Protein AF-A0A3N7Z4L3-F1 (afdb_monomer_lite)

Structure (mmCIF, N/CA/C/O backbone):
data_AF-A0A3N7Z4L3-F1
#
_entry.id   AF-A0A3N7Z4L3-F1
#
loop_
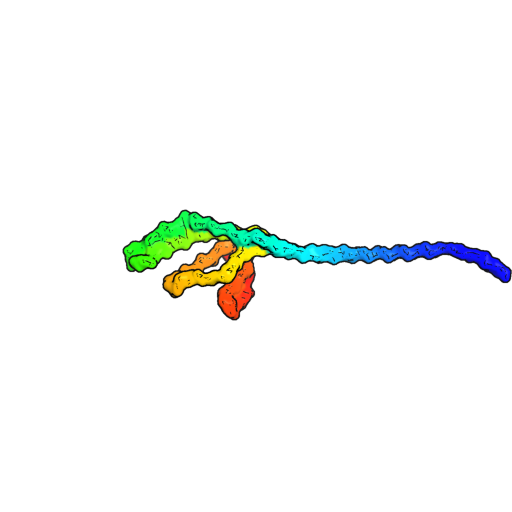_atom_site.group_PDB
_atom_site.id
_atom_site.type_symbol
_atom_site.label_atom_id
_atom_site.label_alt_id
_atom_site.label_comp_id
_atom_site.label_asym_id
_atom_site.label_entity_id
_atom_site.label_seq_id
_atom_site.pdbx_PDB_ins_code
_atom_site.Cartn_x
_atom_site.Cartn_y
_atom_site.Cartn_z
_atom_site.occupancy
_atom_site.B_iso_or_equiv
_atom_site.auth_seq_id
_atom_site.auth_comp_id
_atom_site.auth_asym_id
_atom_site.auth_atom_id
_atom_site.pdbx_PDB_model_num
ATOM 1 N N . MET A 1 1 ? 40.939 -45.013 -60.092 1.00 38.25 1 MET A N 1
ATOM 2 C CA . MET A 1 1 ? 42.062 -44.063 -59.985 1.00 38.25 1 MET A CA 1
ATOM 3 C C . MET A 1 1 ? 41.586 -42.854 -59.200 1.00 38.25 1 MET A C 1
ATOM 5 O O . MET A 1 1 ? 40.584 -42.266 -59.572 1.00 38.25 1 MET A O 1
ATOM 9 N N . ASN A 1 2 ? 42.318 -42.556 -58.128 1.00 39.81 2 ASN A N 1
ATOM 10 C CA . ASN A 1 2 ? 42.433 -41.274 -57.427 1.00 39.81 2 ASN A CA 1
ATOM 11 C C . ASN A 1 2 ? 41.268 -40.820 -56.530 1.00 39.81 2 ASN A C 1
ATOM 13 O O . ASN A 1 2 ? 40.384 -40.068 -56.920 1.00 39.81 2 ASN A O 1
ATOM 17 N N . VAL A 1 3 ? 41.390 -41.217 -55.261 1.00 53.84 3 VAL A N 1
ATOM 18 C CA . VAL A 1 3 ? 40.914 -40.479 -54.084 1.00 53.84 3 VAL A CA 1
ATOM 19 C C . VAL A 1 3 ? 41.697 -39.167 -53.917 1.00 53.84 3 VAL A C 1
ATOM 21 O O . VAL A 1 3 ? 42.904 -39.163 -54.157 1.00 53.84 3 VAL A O 1
ATOM 24 N N . ARG A 1 4 ? 41.049 -38.091 -53.441 1.00 53.91 4 ARG A N 1
ATOM 25 C CA . ARG A 1 4 ? 41.580 -37.163 -52.415 1.00 53.91 4 ARG A CA 1
ATOM 26 C C . ARG A 1 4 ? 40.485 -36.199 -51.894 1.00 53.91 4 ARG A C 1
ATOM 28 O O . ARG A 1 4 ? 39.534 -35.943 -52.624 1.00 53.91 4 ARG A O 1
ATOM 35 N N . PRO A 1 5 ? 40.593 -35.730 -50.632 1.00 60.59 5 PRO A N 1
ATOM 36 C CA . PRO A 1 5 ? 39.465 -35.348 -49.773 1.00 60.59 5 PRO A CA 1
ATOM 37 C C . PRO A 1 5 ? 39.456 -33.839 -49.420 1.00 60.59 5 PRO A C 1
ATOM 39 O O . PRO A 1 5 ? 40.118 -33.048 -50.085 1.00 60.59 5 PRO A O 1
ATOM 42 N N . ILE A 1 6 ? 38.821 -33.511 -48.282 1.00 55.94 6 ILE A N 1
ATOM 43 C CA . ILE A 1 6 ? 38.910 -32.280 -47.462 1.00 55.94 6 ILE A CA 1
ATOM 44 C C . ILE A 1 6 ? 38.028 -31.110 -47.989 1.00 55.94 6 ILE A C 1
ATOM 46 O O . ILE A 1 6 ? 38.016 -30.852 -49.179 1.00 55.94 6 ILE A O 1
ATOM 50 N N . LEU A 1 7 ? 37.207 -30.362 -47.236 1.00 48.09 7 LEU A N 1
ATOM 51 C CA . LEU A 1 7 ? 37.077 -30.043 -45.808 1.00 48.09 7 LEU A CA 1
ATOM 52 C C . LEU A 1 7 ? 35.591 -29.957 -45.411 1.00 48.09 7 LEU A C 1
ATOM 54 O O . LEU A 1 7 ? 34.772 -29.375 -46.117 1.00 48.09 7 LEU A O 1
ATOM 58 N N . ILE A 1 8 ? 35.293 -30.458 -44.214 1.00 52.50 8 ILE A N 1
ATOM 59 C CA . ILE A 1 8 ? 34.087 -30.163 -43.438 1.00 52.50 8 ILE A CA 1
ATOM 60 C C . ILE A 1 8 ? 34.198 -28.720 -42.925 1.00 52.50 8 ILE A C 1
ATOM 62 O O . ILE A 1 8 ? 35.179 -28.385 -42.266 1.00 52.50 8 ILE A O 1
ATOM 66 N N . ALA A 1 9 ? 33.185 -27.891 -43.170 1.00 48.50 9 ALA A N 1
ATOM 67 C CA . ALA A 1 9 ? 32.989 -26.628 -42.462 1.00 48.50 9 ALA A CA 1
ATOM 68 C C . ALA A 1 9 ? 31.532 -26.553 -41.989 1.00 48.50 9 ALA A C 1
ATOM 70 O O . ALA A 1 9 ? 30.662 -25.999 -42.654 1.00 48.50 9 ALA A O 1
ATOM 71 N N . VAL A 1 10 ? 31.259 -27.176 -40.842 1.00 53.06 10 VAL A N 1
ATOM 72 C CA . VAL A 1 10 ? 30.006 -26.991 -40.103 1.00 53.06 10 VAL A CA 1
ATOM 73 C C . VAL A 1 10 ? 30.152 -25.703 -39.299 1.00 53.06 10 VAL A C 1
ATOM 75 O O . VAL A 1 10 ? 30.815 -25.688 -38.268 1.00 53.06 10 VAL A O 1
ATOM 78 N N . PHE A 1 11 ? 29.543 -24.618 -39.771 1.00 46.09 11 PHE A N 1
ATOM 79 C CA . PHE A 1 11 ? 29.284 -23.436 -38.950 1.00 46.09 11 PHE A CA 1
ATOM 80 C C . PHE A 1 11 ? 27.845 -23.515 -38.439 1.00 46.09 11 PHE A C 1
ATOM 82 O O . PHE A 1 11 ? 26.919 -22.984 -39.044 1.00 46.09 11 PHE A O 1
ATOM 89 N N . ALA A 1 12 ? 27.650 -24.219 -37.324 1.00 51.06 12 ALA A N 1
ATOM 90 C CA . ALA A 1 12 ? 26.414 -24.143 -36.556 1.00 51.06 12 ALA A CA 1
ATOM 91 C C . ALA A 1 12 ? 26.514 -22.942 -35.605 1.00 51.06 12 ALA A C 1
ATOM 93 O O . ALA A 1 12 ? 27.120 -23.032 -34.540 1.00 51.06 12 AL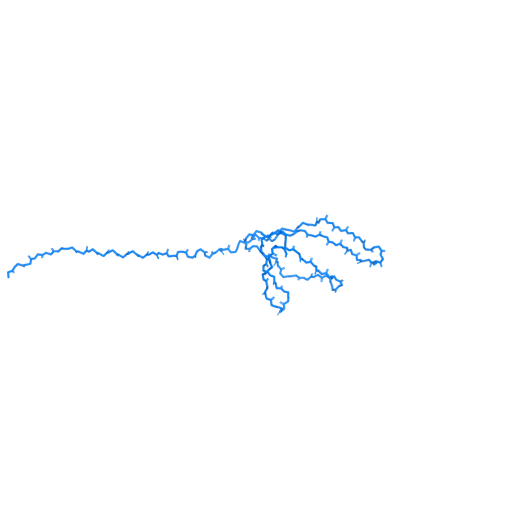A A O 1
ATOM 94 N N . THR A 1 13 ? 25.964 -21.795 -36.000 1.00 56.84 13 THR A N 1
ATOM 95 C CA . THR A 1 13 ? 25.787 -20.644 -35.102 1.00 56.84 13 THR A CA 1
ATOM 96 C C . THR A 1 13 ? 24.412 -20.749 -34.449 1.00 56.84 13 THR A C 1
ATOM 98 O O . THR A 1 13 ? 23.426 -20.197 -34.927 1.00 56.84 13 THR A O 1
ATOM 101 N N . SER A 1 14 ? 24.328 -21.501 -33.354 1.00 53.50 14 SER A N 1
ATOM 102 C CA . SER A 1 14 ? 23.147 -21.497 -32.489 1.00 53.50 14 SER A CA 1
ATOM 103 C C . SER A 1 14 ? 23.208 -20.261 -31.592 1.00 53.50 14 SER A C 1
ATOM 105 O O . SER A 1 14 ? 23.912 -20.255 -30.585 1.00 53.50 14 SER A O 1
ATOM 107 N N . ALA A 1 15 ? 22.498 -19.194 -31.963 1.00 56.53 15 ALA A N 1
ATOM 108 C CA . ALA A 1 15 ? 22.274 -18.055 -31.080 1.00 56.53 15 ALA A CA 1
ATOM 109 C C . ALA A 1 15 ? 21.310 -18.481 -29.961 1.00 56.53 15 ALA A C 1
ATOM 111 O O . ALA A 1 15 ? 20.106 -18.611 -30.172 1.00 56.53 15 ALA A O 1
ATOM 112 N N . ILE A 1 16 ? 21.851 -18.744 -28.773 1.00 58.75 16 ILE A N 1
ATOM 113 C CA . ILE A 1 16 ? 21.055 -18.990 -27.570 1.00 58.75 16 ILE A CA 1
ATOM 114 C C . ILE A 1 16 ? 20.489 -17.637 -27.128 1.00 58.75 16 ILE A C 1
ATOM 116 O O . ILE A 1 16 ? 21.200 -16.819 -26.547 1.00 58.75 16 ILE A O 1
ATOM 120 N N . PHE A 1 17 ? 19.209 -17.386 -27.410 1.00 54.19 17 PHE A N 1
ATOM 121 C CA . PHE A 1 17 ? 18.454 -16.340 -26.725 1.00 54.19 17 PHE A CA 1
ATOM 122 C C . PHE A 1 17 ? 18.265 -16.779 -25.269 1.00 54.19 17 PHE A C 1
ATOM 124 O O . PHE A 1 17 ? 17.367 -17.557 -24.950 1.00 54.19 17 PHE A O 1
ATOM 131 N N . ALA A 1 18 ? 19.135 -16.305 -24.379 1.00 51.28 18 ALA A N 1
ATOM 132 C CA . ALA A 1 18 ? 18.892 -16.379 -22.949 1.00 51.28 18 ALA A CA 1
ATOM 133 C C . ALA A 1 18 ? 17.764 -15.394 -22.613 1.00 51.28 18 ALA A C 1
ATOM 135 O O . ALA A 1 18 ? 17.992 -14.195 -22.463 1.00 51.28 18 ALA A O 1
ATOM 136 N N . ILE A 1 19 ? 16.530 -15.892 -22.519 1.00 58.72 19 ILE A N 1
ATOM 137 C CA . ILE A 1 19 ? 15.471 -15.185 -21.799 1.00 58.72 19 ILE A CA 1
ATOM 138 C C . ILE A 1 19 ? 15.898 -15.238 -20.335 1.00 58.72 19 ILE A C 1
ATOM 140 O O . ILE A 1 19 ? 15.751 -16.263 -19.672 1.00 58.72 19 ILE A O 1
ATOM 144 N N . ALA A 1 20 ? 16.500 -14.155 -19.849 1.00 57.31 20 ALA A N 1
ATOM 145 C CA . ALA A 1 20 ? 16.671 -13.948 -18.425 1.00 57.31 20 ALA A CA 1
ATOM 146 C C . ALA A 1 20 ? 15.265 -13.823 -17.827 1.00 57.31 20 ALA A C 1
ATOM 148 O O . ALA A 1 20 ? 14.664 -12.752 -17.841 1.00 57.31 20 ALA A O 1
ATOM 149 N N . GLY A 1 21 ? 14.709 -14.940 -17.356 1.00 52.38 21 GLY A N 1
ATOM 150 C CA . GLY A 1 21 ? 13.618 -14.889 -16.398 1.00 52.38 21 GLY A CA 1
ATOM 151 C C . GLY A 1 21 ? 14.158 -14.129 -15.199 1.00 52.38 21 GLY A C 1
ATOM 152 O O . GLY A 1 21 ? 15.070 -14.618 -14.533 1.00 52.38 21 GLY A O 1
ATOM 153 N N . ALA A 1 22 ? 13.678 -12.903 -14.992 1.00 56.16 22 ALA A N 1
ATOM 154 C CA . ALA A 1 22 ? 13.992 -12.150 -13.795 1.00 56.16 22 ALA A CA 1
ATOM 155 C C . ALA A 1 22 ? 13.578 -13.027 -12.612 1.00 56.16 22 ALA A C 1
ATOM 157 O O . ALA A 1 22 ? 12.391 -13.284 -12.413 1.00 56.16 22 ALA A O 1
ATOM 158 N N . ALA A 1 23 ? 14.561 -13.557 -11.885 1.00 52.75 23 ALA A N 1
ATOM 159 C CA . ALA A 1 23 ? 14.305 -14.161 -10.595 1.00 52.75 23 ALA A CA 1
ATOM 160 C C . ALA A 1 23 ? 13.608 -13.079 -9.768 1.00 52.75 23 ALA A C 1
ATOM 162 O O . ALA A 1 23 ? 14.195 -12.017 -9.547 1.00 52.75 23 ALA A O 1
ATOM 163 N N . ALA A 1 24 ? 12.341 -13.303 -9.411 1.00 54.59 24 ALA A N 1
ATOM 164 C CA . ALA A 1 24 ? 11.629 -12.429 -8.495 1.00 54.59 24 ALA A CA 1
ATOM 165 C C . ALA A 1 24 ? 12.478 -12.360 -7.225 1.00 54.59 24 ALA A C 1
ATOM 167 O O . ALA A 1 24 ? 12.692 -13.369 -6.553 1.00 54.59 24 ALA A O 1
ATOM 168 N N . SER A 1 25 ? 13.085 -11.199 -7.001 1.00 51.31 25 SER A N 1
ATOM 169 C CA . SER A 1 25 ? 13.922 -10.954 -5.840 1.00 51.31 25 SER A CA 1
ATOM 170 C C . SER A 1 25 ? 13.082 -11.207 -4.589 1.00 51.31 25 SER A C 1
ATOM 172 O O . SER A 1 25 ? 11.979 -10.679 -4.491 1.00 51.31 25 SER A O 1
ATOM 174 N N . GLU A 1 26 ? 13.609 -11.944 -3.606 1.00 57.22 26 GLU A N 1
ATOM 175 C CA . GLU A 1 26 ? 13.026 -12.054 -2.253 1.00 57.22 26 GLU A CA 1
ATOM 176 C C . GLU A 1 26 ? 13.021 -10.712 -1.486 1.00 57.22 26 GLU A C 1
ATOM 178 O O . GLU A 1 26 ? 12.790 -10.667 -0.278 1.00 57.22 26 GLU A O 1
ATOM 183 N N . ALA A 1 27 ? 13.306 -9.593 -2.155 1.00 65.81 27 ALA A N 1
ATOM 184 C CA . ALA A 1 27 ? 13.107 -8.278 -1.584 1.00 65.81 27 ALA A CA 1
ATOM 185 C C . ALA A 1 27 ? 11.604 -8.064 -1.363 1.00 65.81 27 ALA A C 1
ATOM 187 O O . ALA A 1 27 ? 10.837 -7.935 -2.313 1.00 65.81 27 ALA A O 1
ATOM 188 N N . GLY A 1 28 ? 11.184 -8.050 -0.100 1.00 86.25 28 GLY A N 1
ATOM 189 C CA . GLY A 1 28 ? 9.843 -7.619 0.274 1.00 86.25 28 GLY A CA 1
ATOM 190 C C . GLY A 1 28 ? 9.619 -6.138 -0.035 1.00 86.25 28 GLY A C 1
ATOM 191 O O . GLY A 1 28 ? 10.553 -5.379 -0.303 1.00 86.25 28 GLY A O 1
ATOM 192 N N . GLU A 1 29 ? 8.359 -5.729 0.025 1.00 95.31 29 GLU A N 1
ATOM 193 C CA . GLU A 1 29 ? 7.992 -4.315 0.035 1.00 95.31 29 GLU A CA 1
ATOM 194 C C . GLU A 1 29 ? 8.642 -3.557 1.207 1.00 95.31 29 GLU A C 1
ATOM 196 O O . GLU A 1 29 ? 8.886 -4.111 2.283 1.00 95.31 29 GLU A O 1
ATOM 201 N N . ILE A 1 30 ? 8.884 -2.262 1.014 1.00 96.25 30 ILE A N 1
ATOM 202 C CA . ILE A 1 30 ? 9.336 -1.346 2.062 1.00 96.25 30 ILE A CA 1
ATOM 203 C C . ILE A 1 30 ? 8.155 -0.452 2.429 1.00 96.25 30 ILE A C 1
ATOM 205 O O . ILE A 1 30 ? 7.698 0.349 1.617 1.00 96.25 30 ILE A O 1
ATOM 209 N N . VAL A 1 31 ? 7.664 -0.577 3.662 1.00 96.62 31 VAL A N 1
ATOM 210 C CA . VAL A 1 31 ? 6.473 0.136 4.147 1.00 96.62 31 VAL A CA 1
ATOM 211 C C . VAL A 1 31 ? 6.881 1.257 5.102 1.00 96.62 31 VAL A C 1
ATOM 213 O O . VAL A 1 31 ? 7.463 1.000 6.157 1.00 96.62 31 VAL A O 1
ATOM 216 N N . LYS A 1 32 ? 6.538 2.504 4.765 1.00 97.75 32 LYS A N 1
ATOM 217 C CA . LYS A 1 32 ? 6.823 3.700 5.568 1.00 97.75 32 LYS A CA 1
ATOM 218 C C . LYS A 1 32 ? 5.527 4.417 5.972 1.00 97.75 32 LYS A C 1
ATOM 220 O O . LYS A 1 32 ? 4.893 5.061 5.134 1.00 97.75 32 LYS A O 1
ATOM 225 N N . PRO A 1 33 ? 5.124 4.367 7.252 1.00 97.00 33 PRO A N 1
ATOM 226 C CA . PRO A 1 33 ? 4.051 5.215 7.762 1.00 97.00 33 PRO A CA 1
ATOM 227 C C . PRO A 1 33 ? 4.451 6.695 7.682 1.00 97.00 33 PRO A C 1
ATOM 229 O O . PRO A 1 33 ? 5.504 7.083 8.186 1.00 97.00 33 PRO A O 1
ATOM 232 N N . ASN A 1 34 ? 3.613 7.519 7.055 1.00 97.25 34 ASN A N 1
ATOM 233 C CA . ASN A 1 34 ? 3.852 8.954 6.881 1.00 97.25 34 ASN A CA 1
ATOM 234 C C . ASN A 1 34 ? 3.081 9.798 7.894 1.00 97.25 34 ASN A C 1
ATOM 236 O O . ASN A 1 34 ? 3.614 10.765 8.435 1.00 97.25 34 ASN A O 1
ATOM 240 N N . SER A 1 35 ? 1.819 9.454 8.140 1.00 97.31 35 SER A N 1
ATOM 241 C CA . SER A 1 35 ? 0.986 10.144 9.119 1.00 97.31 35 SER A CA 1
ATOM 242 C C . SER A 1 35 ? -0.136 9.246 9.623 1.00 97.31 35 SER A C 1
ATOM 244 O O . SER A 1 35 ? -0.622 8.366 8.914 1.00 97.31 35 SER A O 1
ATOM 246 N N . GLU A 1 36 ? -0.563 9.503 10.855 1.00 97.38 36 GLU A N 1
ATOM 247 C CA . GLU A 1 36 ? -1.770 8.940 11.441 1.00 97.38 36 GLU A CA 1
ATOM 248 C C . GLU A 1 36 ? -2.494 10.048 12.206 1.00 97.38 36 GLU A C 1
ATOM 250 O O . GLU A 1 36 ? -1.920 10.695 13.082 1.00 97.38 36 GLU A O 1
ATOM 255 N N . GLN A 1 37 ? -3.758 10.283 11.863 1.00 97.56 37 GLN A N 1
ATOM 256 C CA . GLN A 1 37 ? -4.574 11.312 12.493 1.00 97.56 37 GLN A CA 1
ATOM 257 C C . GLN A 1 37 ? -5.956 10.763 12.833 1.00 97.56 37 GLN A C 1
ATOM 259 O O . GLN A 1 37 ? -6.665 10.258 11.964 1.00 97.56 37 GLN A O 1
ATOM 264 N N . ALA A 1 38 ? -6.369 10.905 14.092 1.00 97.81 38 ALA A N 1
ATOM 265 C CA . ALA A 1 38 ? -7.728 10.577 14.508 1.00 97.81 38 ALA A CA 1
ATOM 266 C C . ALA A 1 38 ? -8.757 11.441 13.761 1.00 97.81 38 ALA A C 1
ATOM 268 O O . ALA A 1 38 ? -8.565 12.646 13.582 1.00 97.81 38 ALA A O 1
ATOM 269 N N . ILE A 1 39 ? -9.871 10.833 13.356 1.00 96.88 39 ILE A N 1
ATOM 270 C CA . ILE A 1 39 ? -10.965 11.551 12.699 1.00 96.88 39 ILE A CA 1
ATOM 271 C C . ILE A 1 39 ? -11.831 12.202 13.794 1.00 96.88 39 ILE A C 1
ATOM 273 O O . ILE A 1 39 ? -12.425 11.473 14.593 1.00 96.88 39 ILE A O 1
ATOM 277 N N . PRO A 1 40 ? -11.941 13.547 13.864 1.00 95.88 40 PRO A N 1
ATOM 278 C CA . PRO A 1 40 ? -12.494 14.233 15.041 1.00 95.88 40 PRO A CA 1
ATOM 279 C C . PRO A 1 40 ? -13.918 13.824 15.436 1.00 95.88 40 PRO A C 1
ATOM 281 O O . PRO A 1 40 ? -14.258 13.803 16.614 1.00 95.88 40 PRO A O 1
ATOM 284 N N . ASN A 1 41 ? -14.755 13.492 14.457 1.00 96.38 41 ASN A N 1
ATOM 285 C CA . ASN A 1 41 ? -16.153 13.112 14.641 1.00 96.38 41 ASN A CA 1
ATOM 286 C C . ASN A 1 41 ? -16.402 11.603 14.471 1.00 96.38 41 ASN A C 1
ATOM 288 O O . ASN A 1 41 ? -17.555 11.192 14.349 1.00 96.38 41 ASN A O 1
ATOM 292 N N . LEU A 1 42 ? -15.349 10.776 14.458 1.00 96.62 42 LEU A N 1
ATOM 293 C CA . LEU A 1 42 ? -15.463 9.327 14.295 1.00 96.62 42 LEU A CA 1
ATOM 294 C C . LEU A 1 42 ? -14.520 8.582 15.262 1.00 96.62 42 LEU A C 1
ATOM 296 O O . LEU A 1 42 ? -13.402 8.213 14.892 1.00 96.62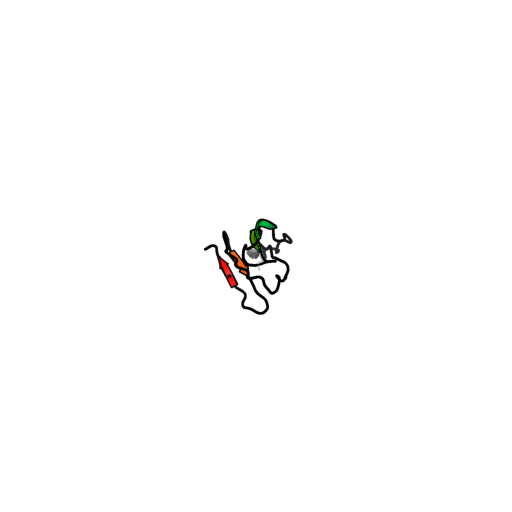 42 LEU A O 1
ATOM 300 N N . PRO A 1 43 ? -14.961 8.350 16.515 1.00 95.25 43 PRO A N 1
ATOM 301 C CA . PRO A 1 43 ? -14.144 7.713 17.544 1.00 95.25 43 PRO A CA 1
ATOM 302 C C . PRO A 1 43 ? -13.618 6.334 17.127 1.00 95.25 43 PRO A C 1
ATOM 304 O O . PRO A 1 43 ? -14.339 5.518 16.551 1.00 95.25 43 PRO A O 1
ATOM 307 N N . GLY A 1 44 ? -12.352 6.057 17.447 1.00 95.62 44 GLY A N 1
ATOM 308 C CA . GLY A 1 44 ? -11.709 4.779 17.124 1.00 95.62 44 GLY A CA 1
ATOM 309 C C . GLY A 1 44 ? -11.398 4.584 15.635 1.00 95.62 44 GLY A C 1
ATOM 310 O O . GLY A 1 44 ? -11.212 3.443 15.200 1.00 95.62 44 GLY A O 1
ATOM 311 N N . LYS A 1 45 ? -11.377 5.668 14.847 1.00 96.94 45 LYS A N 1
ATOM 312 C CA . LYS A 1 45 ? -10.922 5.681 13.452 1.00 96.94 45 LYS A CA 1
ATOM 313 C C . LYS A 1 45 ? -9.860 6.751 13.237 1.00 96.94 45 LYS A C 1
ATOM 315 O O . LYS A 1 45 ? -9.908 7.828 13.835 1.00 96.94 45 LYS A O 1
ATOM 320 N N . SER A 1 46 ? -8.932 6.448 12.342 1.00 96.94 46 SER A N 1
ATOM 321 C CA . SER A 1 46 ? -7.865 7.341 11.915 1.00 96.94 46 SER A CA 1
ATOM 322 C C . SER A 1 46 ? -7.770 7.375 10.391 1.00 96.94 46 SER A C 1
ATOM 324 O O . SER A 1 46 ? -8.114 6.410 9.706 1.00 96.94 46 SER A O 1
ATOM 326 N N . LEU A 1 47 ? -7.324 8.514 9.865 1.00 97.19 47 LEU A N 1
ATOM 327 C CA . LEU A 1 47 ? -6.751 8.610 8.532 1.00 97.19 47 LEU A CA 1
ATOM 328 C C . LEU A 1 47 ? -5.268 8.256 8.658 1.00 97.19 47 LEU A C 1
ATOM 330 O O . LEU A 1 47 ? -4.548 8.905 9.418 1.00 97.19 47 LEU A O 1
ATOM 334 N N . VAL A 1 48 ? -4.830 7.239 7.922 1.00 97.56 48 VAL A N 1
ATOM 335 C CA . VAL A 1 48 ? -3.440 6.777 7.918 1.00 97.56 48 VAL A CA 1
ATOM 336 C C . VAL A 1 48 ? -2.891 6.913 6.505 1.00 97.56 48 VAL A C 1
ATOM 338 O O . VAL A 1 48 ? -3.484 6.389 5.563 1.00 97.56 48 VAL A O 1
ATOM 341 N N . ALA A 1 49 ? -1.768 7.613 6.359 1.00 97.88 49 ALA A N 1
ATOM 342 C CA . ALA A 1 49 ? -1.029 7.692 5.106 1.00 97.88 49 ALA A CA 1
ATOM 343 C C . ALA A 1 49 ? 0.219 6.814 5.195 1.00 97.88 49 ALA A C 1
ATOM 345 O O . ALA A 1 49 ? 1.011 6.936 6.132 1.00 97.88 49 ALA A O 1
ATOM 346 N N . VAL A 1 50 ? 0.406 5.953 4.199 1.00 98.25 50 VAL A N 1
ATOM 347 C CA . VAL A 1 50 ? 1.537 5.029 4.101 1.00 98.25 50 VAL A CA 1
ATOM 348 C C . VAL A 1 50 ? 2.139 5.157 2.710 1.00 98.25 50 VAL A C 1
ATOM 350 O O . VAL A 1 50 ? 1.414 5.210 1.720 1.00 98.25 50 VAL A O 1
ATOM 353 N N . GLU A 1 51 ? 3.461 5.223 2.643 1.00 98.31 51 GLU A N 1
ATOM 354 C CA . GLU A 1 51 ? 4.225 5.075 1.409 1.00 98.31 51 GLU A CA 1
ATOM 355 C C . GLU A 1 51 ? 4.767 3.653 1.345 1.00 98.31 51 GLU A C 1
ATOM 357 O O . GLU A 1 51 ? 5.306 3.147 2.331 1.00 98.31 51 GLU A O 1
ATOM 362 N N . VAL A 1 52 ? 4.592 3.005 0.197 1.00 98.00 52 VAL A N 1
ATOM 363 C CA . VAL A 1 52 ? 5.095 1.654 -0.034 1.00 98.00 52 VAL A CA 1
ATOM 364 C C . VAL A 1 52 ? 5.966 1.668 -1.276 1.00 98.00 52 VAL A C 1
ATOM 366 O O . VAL A 1 52 ? 5.511 2.056 -2.353 1.00 98.00 52 VAL A O 1
ATOM 369 N N . GLU A 1 53 ? 7.215 1.251 -1.114 1.00 97.69 53 GLU A N 1
ATOM 370 C CA . GLU A 1 53 ? 8.166 1.089 -2.205 1.00 97.69 53 GLU A CA 1
ATOM 371 C C . GLU A 1 53 ? 8.332 -0.397 -2.525 1.00 97.69 53 GLU A C 1
ATOM 373 O O . GLU A 1 53 ? 8.565 -1.226 -1.641 1.00 97.69 53 GLU A O 1
ATOM 378 N N . TYR A 1 54 ? 8.228 -0.722 -3.811 1.00 96.88 54 TYR A N 1
ATOM 379 C CA . TYR A 1 54 ? 8.439 -2.065 -4.331 1.00 96.88 54 TYR A CA 1
ATOM 380 C C . TYR A 1 54 ? 9.657 -2.046 -5.255 1.00 96.88 54 TYR A C 1
ATOM 382 O O . TYR A 1 54 ? 9.569 -1.519 -6.370 1.00 96.88 54 TYR A O 1
ATOM 390 N N . PRO A 1 55 ? 10.794 -2.628 -4.839 1.00 95.12 55 PRO A N 1
ATOM 391 C CA . PRO A 1 55 ? 11.854 -2.977 -5.774 1.00 95.12 55 PRO A CA 1
ATOM 392 C C . PRO A 1 55 ? 11.318 -3.871 -6.911 1.00 95.12 55 PRO A C 1
ATOM 394 O O . PRO A 1 55 ? 10.309 -4.556 -6.731 1.00 95.12 55 PRO A O 1
ATOM 397 N N . PRO A 1 56 ? 11.978 -3.932 -8.081 1.00 91.31 56 PRO A N 1
ATOM 398 C CA . PRO A 1 56 ? 11.535 -4.803 -9.167 1.00 91.31 56 PRO A CA 1
ATOM 399 C C . PRO A 1 56 ? 11.366 -6.265 -8.721 1.00 91.31 56 PRO A C 1
ATOM 401 O O . PRO A 1 56 ? 12.309 -6.892 -8.238 1.00 91.31 56 PRO A O 1
ATOM 404 N N . GLY A 1 57 ? 10.158 -6.803 -8.906 1.00 90.19 57 GLY A N 1
ATOM 405 C CA . GLY A 1 57 ? 9.793 -8.170 -8.516 1.00 90.19 57 GLY A CA 1
ATOM 406 C C . GLY A 1 57 ? 9.369 -8.345 -7.052 1.00 90.19 57 GLY A C 1
ATOM 407 O O . GLY A 1 57 ? 8.972 -9.450 -6.694 1.00 90.19 57 GLY A O 1
ATOM 408 N N . ALA A 1 58 ? 9.421 -7.291 -6.232 1.00 94.94 58 ALA A N 1
ATOM 409 C CA . ALA A 1 58 ? 8.910 -7.308 -4.865 1.00 94.94 58 ALA A CA 1
ATOM 410 C C . ALA A 1 58 ? 7.377 -7.372 -4.837 1.00 94.94 58 ALA A C 1
ATOM 412 O O . ALA A 1 58 ? 6.702 -6.833 -5.716 1.00 94.94 58 ALA A O 1
ATOM 413 N N . ALA A 1 59 ? 6.828 -7.978 -3.787 1.00 94.12 59 ALA A N 1
ATOM 414 C CA . ALA A 1 59 ? 5.390 -8.059 -3.562 1.00 94.12 59 ALA A CA 1
ATOM 415 C C . ALA A 1 59 ? 5.061 -8.032 -2.066 1.00 94.12 59 ALA A C 1
ATOM 417 O O . ALA A 1 59 ? 5.858 -8.468 -1.230 1.00 94.12 59 ALA A O 1
ATOM 418 N N . SER A 1 60 ? 3.857 -7.569 -1.732 1.00 94.44 60 SER A N 1
ATOM 419 C CA . SER A 1 60 ? 3.293 -7.738 -0.394 1.00 94.44 60 SER A CA 1
ATOM 420 C C . SER A 1 60 ? 2.877 -9.190 -0.190 1.00 94.44 60 SER A C 1
ATOM 422 O O . SER A 1 60 ? 2.371 -9.850 -1.103 1.00 94.44 60 SER A O 1
ATOM 424 N N . THR A 1 61 ? 2.991 -9.678 1.043 1.00 94.19 61 THR A N 1
ATOM 425 C CA . THR A 1 61 ? 2.301 -10.922 1.406 1.00 94.19 61 THR A CA 1
ATOM 426 C C . THR A 1 61 ? 0.784 -10.683 1.444 1.00 94.19 61 THR A C 1
ATOM 428 O O . THR A 1 61 ? 0.350 -9.583 1.809 1.00 94.19 61 THR A O 1
ATOM 431 N N . PRO A 1 62 ? -0.052 -11.676 1.080 1.00 94.75 62 PRO A N 1
ATOM 432 C CA . PRO A 1 62 ? -1.500 -11.538 1.187 1.00 94.75 62 PRO A CA 1
ATOM 433 C C . PRO A 1 62 ? -1.926 -11.205 2.621 1.00 94.75 62 PRO A C 1
ATOM 435 O O . PRO A 1 62 ? -1.601 -11.933 3.560 1.00 94.75 62 PRO A O 1
ATOM 438 N N . HIS A 1 63 ? -2.669 -10.114 2.790 1.00 95.81 63 HIS A N 1
ATOM 439 C CA . HIS A 1 63 ? -3.125 -9.638 4.093 1.00 95.81 63 HIS A CA 1
ATOM 440 C C . HIS A 1 63 ? -4.499 -8.964 3.999 1.00 95.81 63 HIS A C 1
ATOM 442 O O . HIS A 1 63 ? -5.052 -8.774 2.916 1.00 95.81 63 HIS A O 1
ATOM 448 N N . PHE A 1 64 ? -5.056 -8.603 5.157 1.00 96.00 64 PHE A N 1
ATOM 449 C CA . PHE A 1 64 ? -6.340 -7.915 5.267 1.00 96.00 64 PHE A CA 1
ATOM 450 C C . PHE A 1 64 ? -6.232 -6.694 6.175 1.00 96.00 64 PHE A C 1
ATOM 452 O O . PHE A 1 64 ? -5.491 -6.692 7.157 1.00 96.00 64 PHE A O 1
ATOM 459 N N . HIS A 1 65 ? -7.052 -5.688 5.886 1.00 95.25 65 HIS A N 1
ATOM 460 C CA . HIS A 1 65 ? -7.263 -4.549 6.771 1.00 95.25 65 HIS A CA 1
ATOM 461 C C . HIS A 1 65 ? -8.487 -4.762 7.669 1.00 95.25 65 HIS A C 1
ATOM 463 O O . HIS A 1 65 ? -9.296 -5.673 7.466 1.00 95.25 65 HIS A O 1
ATOM 469 N N . ALA A 1 66 ? -8.643 -3.899 8.676 1.00 95.12 66 ALA A N 1
ATOM 470 C CA . ALA A 1 66 ? -9.832 -3.899 9.520 1.00 95.12 66 ALA A CA 1
ATOM 471 C C . ALA A 1 66 ? -11.103 -3.794 8.660 1.00 95.12 66 ALA A C 1
ATOM 473 O O . ALA A 1 66 ? -11.164 -2.983 7.742 1.00 95.12 66 ALA A O 1
ATOM 474 N N . LYS A 1 67 ? -12.157 -4.547 9.000 1.00 95.00 67 LYS A N 1
ATOM 475 C CA . LYS A 1 67 ? -13.420 -4.575 8.228 1.00 95.00 67 LYS A CA 1
ATOM 476 C C . LYS A 1 67 ? -14.077 -3.201 8.041 1.00 95.00 67 LYS A C 1
ATOM 478 O O . LYS A 1 67 ? -14.874 -3.024 7.131 1.00 95.00 67 LYS A O 1
ATOM 483 N N . SER A 1 68 ? -13.780 -2.251 8.926 1.00 94.38 68 SER A N 1
ATOM 484 C CA . SER A 1 68 ? -14.282 -0.876 8.862 1.00 94.38 68 SER A CA 1
ATOM 485 C C . SER A 1 68 ? -13.390 0.082 8.065 1.00 94.38 68 SER A C 1
ATOM 487 O O . SER A 1 68 ? -13.697 1.268 8.019 1.00 94.38 68 SER A O 1
ATOM 489 N N . ALA A 1 69 ? -12.236 -0.371 7.569 1.00 95.75 69 ALA A N 1
ATOM 490 C CA . ALA A 1 69 ? -11.297 0.463 6.833 1.00 95.75 69 ALA A CA 1
ATOM 491 C C . ALA A 1 69 ? -11.700 0.548 5.358 1.00 95.75 69 ALA A C 1
ATOM 493 O O . ALA A 1 69 ? -12.127 -0.437 4.758 1.00 95.75 69 ALA A O 1
ATOM 494 N N . PHE A 1 70 ? -11.520 1.731 4.780 1.00 95.12 70 PHE A N 1
ATOM 495 C CA . PHE A 1 70 ?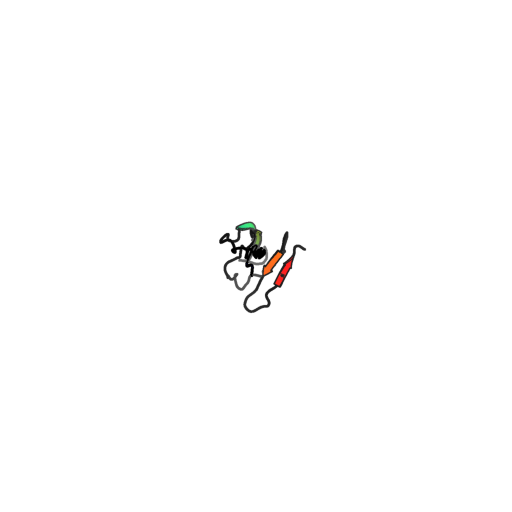 -11.559 1.950 3.342 1.00 95.12 70 PHE A CA 1
ATOM 496 C C . PHE A 1 70 ? -10.137 2.257 2.880 1.00 95.12 70 PHE A C 1
ATOM 498 O O . PHE A 1 70 ? -9.466 3.086 3.495 1.00 95.12 70 PHE A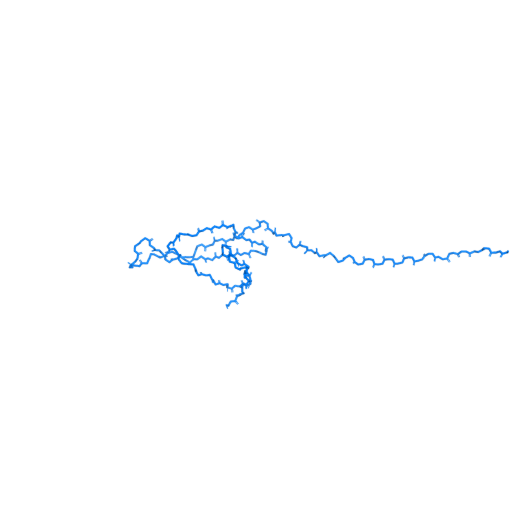 O 1
ATOM 505 N N . ILE A 1 71 ? -9.682 1.577 1.829 1.00 96.00 71 ILE A N 1
ATOM 506 C CA . ILE A 1 71 ? -8.314 1.698 1.325 1.00 96.00 71 ILE A CA 1
ATOM 507 C C . ILE A 1 71 ? -8.355 2.359 -0.044 1.00 96.00 71 ILE A C 1
ATOM 509 O O . ILE A 1 71 ? -9.069 1.914 -0.941 1.00 96.00 71 ILE A O 1
ATOM 513 N N . TYR A 1 72 ? -7.559 3.409 -0.186 1.00 96.38 72 TYR A N 1
ATOM 514 C CA . TYR A 1 72 ? -7.277 4.059 -1.453 1.00 96.38 72 TYR A CA 1
ATOM 515 C C . TYR A 1 72 ? -5.769 4.015 -1.677 1.00 96.38 72 TYR A C 1
ATOM 517 O O . TYR A 1 72 ? -5.005 4.411 -0.798 1.00 96.38 72 TYR A O 1
ATOM 525 N N . ALA A 1 73 ? -5.358 3.528 -2.843 1.00 96.56 73 ALA A N 1
ATOM 526 C CA . ALA A 1 73 ? -3.965 3.478 -3.257 1.00 96.56 73 ALA A CA 1
ATOM 527 C C . ALA A 1 73 ? -3.800 4.268 -4.556 1.00 96.56 73 ALA A C 1
ATOM 529 O O . ALA A 1 73 ? -4.660 4.217 -5.434 1.00 96.56 73 ALA A O 1
ATOM 530 N N . TYR A 1 74 ? -2.689 4.989 -4.664 1.00 97.62 74 TYR A N 1
ATOM 531 C CA . TYR A 1 74 ? -2.326 5.777 -5.833 1.00 97.62 74 TYR A CA 1
ATOM 532 C C . TYR A 1 74 ? -0.871 5.484 -6.177 1.00 97.62 74 TYR A C 1
ATOM 534 O O . TYR A 1 74 ? -0.001 5.551 -5.304 1.00 97.62 74 TYR A O 1
ATOM 542 N N . VAL A 1 75 ? -0.605 5.139 -7.435 1.00 98.44 75 VAL A N 1
ATOM 543 C CA . VAL A 1 75 ? 0.756 4.853 -7.886 1.00 98.44 75 VAL A CA 1
ATOM 544 C C . VAL A 1 75 ? 1.446 6.184 -8.158 1.00 98.44 75 VAL A C 1
ATOM 546 O O . VAL A 1 75 ? 1.047 6.948 -9.030 1.00 98.44 75 VAL A O 1
ATOM 549 N N . VAL A 1 76 ? 2.489 6.479 -7.385 1.00 98.25 76 VAL A N 1
ATOM 550 C CA . VAL A 1 76 ? 3.258 7.723 -7.543 1.00 98.25 76 VAL A CA 1
ATOM 551 C C . VAL A 1 76 ? 4.294 7.594 -8.665 1.00 98.25 76 VAL A C 1
ATOM 553 O O . VAL A 1 76 ? 4.558 8.557 -9.377 1.00 98.25 76 VAL A O 1
ATOM 556 N N . SER A 1 77 ? 4.877 6.405 -8.839 1.00 98.06 77 SER A N 1
ATOM 557 C CA . SER A 1 77 ? 5.878 6.106 -9.867 1.00 98.06 77 SER A CA 1
ATOM 558 C C . SER A 1 77 ? 5.839 4.624 -10.247 1.00 98.06 77 SER A C 1
ATOM 560 O O . SER A 1 77 ? 5.483 3.780 -9.427 1.00 98.06 77 SER A O 1
ATOM 562 N N . GLY A 1 78 ? 6.234 4.308 -11.482 1.00 97.38 78 GLY A N 1
ATOM 563 C CA . GLY A 1 78 ? 6.340 2.935 -11.974 1.00 97.38 78 GLY A CA 1
ATOM 564 C C . GLY A 1 78 ? 4.993 2.285 -12.299 1.00 97.38 78 GLY A C 1
ATOM 565 O O . GLY A 1 78 ? 4.089 2.926 -12.843 1.00 97.38 78 GLY A O 1
ATOM 566 N N . ALA A 1 79 ? 4.900 0.983 -12.024 1.00 97.44 79 ALA A N 1
ATOM 567 C CA . ALA A 1 79 ? 3.712 0.173 -12.250 1.00 97.44 79 ALA A CA 1
ATOM 568 C C . ALA A 1 79 ? 3.571 -0.885 -11.150 1.00 97.44 79 ALA A C 1
ATOM 570 O O . ALA A 1 79 ? 4.568 -1.483 -10.748 1.00 97.44 79 ALA A O 1
ATOM 571 N N . ILE A 1 80 ? 2.342 -1.125 -10.699 1.00 97.62 80 ILE A N 1
ATOM 572 C CA . ILE A 1 80 ? 2.015 -2.101 -9.656 1.00 97.62 80 ILE A CA 1
ATOM 573 C C . ILE A 1 80 ? 0.955 -3.059 -10.185 1.00 97.62 80 ILE A C 1
ATOM 575 O O . ILE A 1 80 ? -0.135 -2.634 -10.567 1.00 97.62 80 ILE A O 1
ATOM 579 N N . GLU A 1 81 ? 1.259 -4.354 -10.168 1.00 97.56 81 GLU A N 1
ATOM 580 C CA . GLU A 1 81 ? 0.252 -5.398 -10.330 1.00 97.56 81 GLU A CA 1
ATOM 581 C C . GLU A 1 81 ? -0.479 -5.602 -8.998 1.00 97.56 81 GLU A C 1
ATOM 583 O O . GLU A 1 81 ? 0.140 -5.820 -7.959 1.00 97.56 81 GLU A O 1
ATOM 588 N N . SER A 1 82 ? -1.804 -5.506 -9.010 1.00 96.94 82 SER A N 1
ATOM 589 C CA . SER A 1 82 ? -2.637 -5.633 -7.822 1.00 96.94 82 SER A CA 1
ATOM 590 C C . SER A 1 82 ? -3.799 -6.580 -8.078 1.00 96.94 82 SER A C 1
ATOM 592 O O . SER A 1 82 ? -4.466 -6.529 -9.116 1.00 96.94 82 SER A O 1
ATOM 594 N N . LYS A 1 83 ? -4.061 -7.429 -7.085 1.00 97.31 83 LYS A N 1
ATOM 595 C CA . LYS A 1 83 ? -5.221 -8.309 -7.029 1.00 97.31 83 LYS A CA 1
ATOM 596 C C . LYS A 1 83 ? -5.843 -8.218 -5.646 1.00 97.31 83 LYS A C 1
ATOM 598 O O . LYS A 1 83 ? -5.163 -8.403 -4.640 1.00 97.31 83 LYS A O 1
ATOM 603 N N . VAL A 1 84 ? -7.149 -7.985 -5.599 1.00 95.88 84 VAL A N 1
ATOM 604 C CA . VAL A 1 84 ? -7.914 -7.981 -4.349 1.00 95.88 84 VAL A CA 1
ATOM 605 C C . VAL A 1 84 ? -8.815 -9.206 -4.331 1.00 95.88 84 VAL A C 1
ATOM 607 O O . VAL A 1 84 ? -9.711 -9.328 -5.167 1.00 95.88 84 VAL A O 1
ATOM 610 N N . ASN A 1 85 ? -8.595 -10.096 -3.361 1.00 94.06 85 ASN A N 1
ATOM 611 C CA . ASN A 1 85 ? -9.333 -11.354 -3.214 1.00 94.06 85 ASN A CA 1
ATOM 612 C C . ASN A 1 85 ? -9.363 -12.154 -4.538 1.00 94.06 85 ASN A C 1
ATOM 614 O O . ASN A 1 85 ? -8.338 -12.313 -5.204 1.00 94.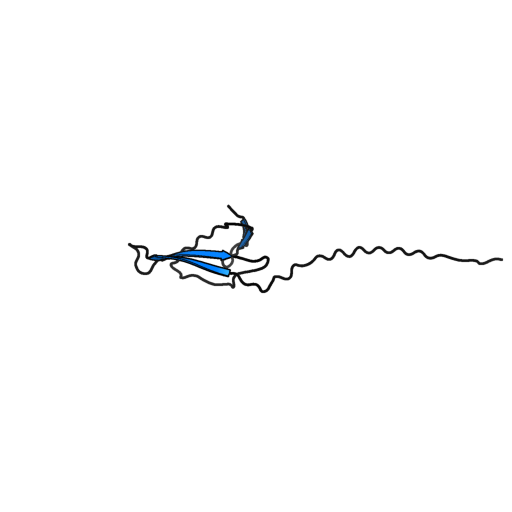06 85 ASN A O 1
ATOM 618 N N . ASP A 1 86 ? -10.547 -12.621 -4.936 1.00 95.75 86 ASP A N 1
ATOM 619 C CA . ASP A 1 86 ? -10.803 -13.344 -6.187 1.00 95.75 86 ASP A CA 1
ATOM 620 C C . ASP A 1 86 ? -11.064 -12.417 -7.385 1.00 95.75 86 ASP A C 1
ATOM 622 O O . ASP A 1 86 ? -11.517 -12.862 -8.438 1.00 95.75 86 ASP A O 1
ATOM 626 N N . GLY A 1 87 ? -10.803 -11.118 -7.229 1.00 96.81 87 GLY A N 1
ATOM 627 C CA . GLY A 1 87 ? -10.947 -10.137 -8.293 1.00 96.81 87 GLY A CA 1
ATOM 628 C C . GLY A 1 87 ? -9.940 -10.318 -9.428 1.00 96.81 87 GLY A C 1
ATOM 629 O O . GLY A 1 87 ? -9.008 -11.125 -9.375 1.00 96.81 87 GLY A O 1
ATOM 630 N N . GLU A 1 88 ? -10.134 -9.513 -10.466 1.00 97.44 88 GLU A N 1
ATOM 631 C CA . GLU A 1 88 ? -9.223 -9.423 -11.602 1.00 97.44 88 GLU A CA 1
ATOM 632 C C . GLU A 1 88 ? -7.854 -8.874 -11.169 1.00 97.44 88 GLU A C 1
ATOM 634 O O . GLU A 1 88 ? -7.770 -7.949 -10.356 1.00 97.44 88 GLU A O 1
ATOM 639 N N . VAL A 1 89 ? -6.789 -9.432 -11.743 1.00 97.94 89 VAL A N 1
ATOM 640 C CA . VAL A 1 89 ? -5.438 -8.872 -11.639 1.00 97.94 89 VAL A CA 1
ATOM 641 C C . VAL A 1 89 ? -5.356 -7.647 -12.541 1.00 97.94 89 VAL A C 1
ATOM 643 O O . VAL A 1 89 ? -5.698 -7.721 -13.720 1.00 97.94 89 VAL A O 1
ATOM 646 N N . ARG A 1 90 ? -4.898 -6.520 -12.003 1.00 97.75 90 ARG A N 1
ATOM 647 C CA . ARG A 1 90 ? -4.768 -5.267 -12.753 1.00 97.75 90 ARG A CA 1
ATOM 648 C C . ARG A 1 90 ? -3.404 -4.654 -12.538 1.00 97.75 90 ARG A C 1
ATOM 650 O O . ARG A 1 90 ? -2.915 -4.627 -11.414 1.00 97.75 90 ARG A O 1
ATOM 657 N N . VAL A 1 91 ? -2.833 -4.105 -13.603 1.00 98.19 91 VAL A N 1
ATOM 658 C CA . VAL A 1 91 ? -1.618 -3.295 -13.523 1.00 98.19 91 VAL A CA 1
ATOM 659 C C . VAL A 1 91 ? -2.021 -1.827 -13.505 1.00 98.19 91 VAL A C 1
ATOM 661 O O . VAL A 1 91 ? -2.650 -1.336 -14.441 1.00 98.19 91 VAL A O 1
ATOM 664 N N . TYR A 1 92 ? -1.671 -1.138 -12.426 1.00 98.06 92 TYR A N 1
ATOM 665 C CA . TYR A 1 92 ? -1.846 0.300 -12.273 1.00 98.06 92 TYR A CA 1
ATOM 666 C C . TYR A 1 92 ? -0.525 0.998 -12.575 1.00 98.06 92 TYR A C 1
ATOM 668 O O . TYR A 1 92 ? 0.527 0.566 -12.107 1.00 98.06 92 TYR A O 1
ATOM 676 N N . HIS A 1 93 ? -0.582 2.078 -13.344 1.00 98.38 93 HIS A N 1
ATOM 677 C CA . HIS A 1 93 ? 0.567 2.925 -13.652 1.00 98.38 93 HIS A CA 1
ATOM 678 C C . HIS A 1 93 ? 0.491 4.222 -12.858 1.00 98.38 93 HIS A C 1
ATOM 680 O O . HIS A 1 93 ? -0.567 4.565 -12.337 1.00 98.38 93 HIS A O 1
ATOM 686 N N . ALA A 1 94 ? 1.612 4.935 -12.776 1.00 98.44 94 ALA A N 1
ATOM 687 C CA . ALA A 1 94 ? 1.626 6.256 -12.169 1.00 98.44 94 ALA A CA 1
ATOM 688 C C . ALA A 1 94 ? 0.628 7.211 -12.844 1.00 98.44 94 ALA A C 1
ATOM 690 O O . ALA A 1 94 ? 0.615 7.302 -14.075 1.00 98.44 94 ALA A O 1
ATOM 691 N N . GLY A 1 95 ? -0.146 7.943 -12.034 1.00 94.75 95 GLY A N 1
ATOM 692 C CA . GLY A 1 95 ? -1.252 8.783 -12.513 1.00 94.75 95 GLY A CA 1
ATOM 693 C C . GLY A 1 95 ? -2.605 8.114 -12.347 1.00 94.75 95 GLY A C 1
ATOM 694 O O . GLY A 1 95 ? -3.366 8.137 -13.338 1.00 94.75 95 GLY A O 1
#

Radius of gyration: 27.37 Å; chains: 1; bounding box: 59×58×78 Å

Foldseek 3Di:
DDDDDDDDDDPDPDDDPPPPPPPLDPDAKDKAWDDWADDPPDPPDIDTDIDIDADVNHDHDDDDDDPPDDDDDAAQADWDFDDDDPDDTDIDHHD

Sequence (95 aa):
MNVRPILIAVFATSAIFAIAGAAASEAGEIVKPNSEQAIPNLPGKSLVAVEVEYPPGAASTPHFHAKSAFIYAYVVSGAIESKVNDGEVRVYHAG

pLDDT: mean 84.09, std 19.71, range [38.25, 98.44]

Secondary structure (DSSP, 8-state):
-------------------------S---EEEEEEEEE-TTSTT-EEEEEEEE--TT--PPP----TT--------SSEEEE--TTS--EEEE--